Protein 1OAL (pdb70)

Solvent-accessible surface area: 7584 Å² total; per-residue (Å²): 129,87,39,91,1,162,1,50,20,32,139,69,53,136,107,8,27,48,0,74,0,21,67,64,174,139,5,0,26,0,57,0,100,4,35,116,12,88,83,29,99,4,0,0,0,0,0,88,65,41,35,32,60,59,44,116,146,139,73,158,111,49,70,0,10,30,0,22,43,13,17,25,50,100,141,16,131,107,10,6,79,1,164,51,101,94,8,14,49,0,2,0,25,22,0,88,1,31,100,98,7,66,0,71,72,66,17,63,3,61,40,4,64,5,156,45,0,122,42,24,0,0,0,0,8,52,24,25,20,75,25,27,59,142,127,142,66,72,6,22,1,58,68,40,37,0,1,3,52,1,169

Secondary structure (DSSP, 8-state):
-EEEEEEEETTT--EEEEEEEEEETTEEEEEEEE-S--SEEE-EEEESSS----EEETTEEETTGGG-SB--TT-------TT-SSS-TTB-PPEEE-TTS-B---EEETT--HHHHTT-EEEEESS---SSSSSSGGGG--SEEEEEE--

CATH classification: 2.60.40.200

Sequence (151 aa):
QDLTVKMTDLQTGKPVGTIELSQNKYGVVFIPELADLTPGEHGFHIHQNGSCASSEKDGKVVLGGAAGGHYDPEHTNKHGFPWTDDNHKGDLPALFVSANGLATNPVLAPRLTLKELKGHAIMIHAGGDNHSDMPKALGGGGARVACGVIQ

Nearest PDB structures (foldseek):
  1oal-assembly1_A-2  TM=1.007E+00  e=6.377E-31  Photobacterium leiognathi subsp. leiognathi
  1oaj-assembly1_A-2  TM=1.006E+00  e=4.012E-30  Photobacterium leiognathi subsp. leiognathi
  1ibb-assembly1_A-2  TM=1.005E+00  e=2.524E-29  Photobacterium leiognathi subsp. leiognathi
  1ibf-assembly1_A-2  TM=1.004E+00  e=2.812E-29  Photobacterium leiognathi subsp. leiognathi
  1ibd-assembly1_A-2  TM=9.994E-01  e=5.098E-29  Photobacterium leiognathi subsp. leiognathi

Structure (mmCIF, N/CA/C/O backbone):
data_1OAL
#
_entry.id   1OAL
#
_cell.length_a   86.100
_cell.length_b   86.100
_cell.length_c   97.800
_cell.angle_alpha   90.00
_cell.angle_beta   90.00
_cell.angle_gamma   120.00
#
_symmetry.space_group_name_H-M   'H 3 2'
#
loop_
_entity.id
_entity.type
_entity.pdbx_description
1 polymer 'SUPEROXIDE DISMUTASE'
2 non-polymer 'ZINC ION'
3 non-polymer 'COPPER (II) ION'
4 water water
#
loop_
_atom_site.group_PDB
_atom_site.id
_atom_site.type_symbol
_atom_site.label_atom_id
_atom_site.label_alt_id
_atom_site.label_comp_id
_atom_site.label_asym_id
_atom_site.label_entity_id
_atom_site.label_seq_id
_atom_site.pdbx_PDB_ins_code
_atom_site.Cartn_x
_atom_site.Cartn_y
_atom_site.Cartn_z
_atom_site.occupancy
_atom_site.B_iso_or_equiv
_atom_site.auth_seq_id
_atom_site.auth_comp_id
_atom_site.auth_asym_id
_atom_site.auth_atom_id
_atom_site.pdbx_PDB_model_num
ATOM 1 N N . GLN A 1 1 ? 12.796 42.330 32.686 0.0000 63.77 1 GLN A N 1
ATOM 2 C CA . GLN A 1 1 ? 13.288 41.304 31.780 0.0000 62.86 1 GLN A CA 1
ATOM 3 C C . GLN A 1 1 ? 14.759 41.581 31.399 0.0000 61.48 1 GLN A C 1
ATOM 4 O O . GLN A 1 1 ? 15.037 42.333 30.462 0.0000 61.36 1 GLN A O 1
ATOM 10 N N . ASP A 1 2 ? 15.708 41.004 32.628 1.00 37.47 2 ASP A N 1
ATOM 11 C CA . ASP A 1 2 ? 17.057 41.097 32.058 1.00 36.46 2 ASP A CA 1
ATOM 12 C C . ASP A 1 2 ? 17.801 39.790 32.258 1.00 36.29 2 ASP A C 1
ATOM 13 O O . ASP A 1 2 ? 17.729 39.198 33.314 1.00 40.57 2 ASP A O 1
ATOM 18 N N . LEU A 1 3 ? 18.541 39.362 31.255 1.00 31.61 3 LEU A N 1
ATOM 19 C CA . LEU A 1 3 ? 19.297 38.123 31.342 1.00 30.25 3 LEU A CA 1
ATOM 20 C C . LEU A 1 3 ? 20.780 38.406 31.288 1.00 28.44 3 LEU A C 1
ATOM 21 O O . LEU A 1 3 ? 21.222 39.292 30.574 1.00 26.24 3 LEU A O 1
ATOM 26 N N . THR A 1 4 ? 21.541 37.629 32.045 1.00 25.67 4 THR A N 1
ATOM 27 C CA . THR A 1 4 ? 22.987 37.664 32.008 1.00 26.52 4 THR A CA 1
ATOM 28 C C . THR A 1 4 ? 23.476 36.418 31.298 1.00 26.09 4 THR A C 1
ATOM 29 O O . THR A 1 4 ? 23.176 35.289 31.731 1.00 30.07 4 THR A O 1
ATOM 33 N N . VAL A 1 5 ? 24.213 36.613 30.209 1.00 21.13 5 VAL A N 1
ATOM 34 C CA . VAL A 1 5 ? 24.797 35.499 29.498 1.00 21.91 5 VAL A CA 1
ATOM 35 C C . VAL A 1 5 ? 26.285 35.500 29.707 1.00 22.95 5 VAL A C 1
ATOM 36 O O . VAL A 1 5 ? 26.958 36.508 29.429 1.00 21.95 5 VAL A O 1
ATOM 40 N N . LYS A 1 6 ? 26.804 34.363 30.185 1.00 24.58 6 LYS A N 1
ATOM 41 C CA . LYS A 1 6 ? 28.238 34.205 30.390 1.00 22.83 6 LYS A CA 1
ATOM 42 C C . LYS A 1 6 ? 28.894 33.775 29.073 1.00 23.15 6 LYS A C 1
ATOM 43 O O . LYS A 1 6 ? 28.430 32.832 28.430 1.00 25.92 6 LYS A O 1
ATOM 49 N N . MET A 1 7 ? 29.957 34.464 28.678 1.00 22.01 7 MET A N 1
ATOM 50 C CA . MET A 1 7 ? 30.608 34.177 27.408 1.00 21.90 7 MET A CA 1
ATOM 51 C C . MET A 1 7 ? 31.963 33.562 27.657 1.00 22.36 7 MET A C 1
ATOM 52 O O . MET A 1 7 ? 32.700 34.006 28.537 1.00 23.68 7 MET A O 1
ATOM 57 N N . THR A 1 8 ? 32.302 32.555 26.862 1.00 23.35 8 THR A N 1
ATOM 58 C CA . THR A 1 8 ? 33.568 31.869 27.013 1.00 25.68 8 THR A CA 1
ATOM 59 C C . THR A 1 8 ? 34.322 31.839 25.699 1.00 22.79 8 THR A C 1
ATOM 60 O O . THR A 1 8 ? 33.720 31.705 24.611 1.00 24.58 8 THR A O 1
ATOM 64 N N . ASP A 1 9 ? 35.647 31.959 25.784 1.00 23.13 9 ASP A N 1
ATOM 65 C CA . ASP A 1 9 ? 36.474 31.920 24.606 1.00 24.88 9 ASP A CA 1
ATOM 66 C C . ASP A 1 9 ? 36.567 30.480 24.186 1.00 25.03 9 ASP A C 1
ATOM 67 O O . ASP A 1 9 ? 36.875 29.621 24.994 1.00 26.71 9 ASP A O 1
ATOM 72 N N . LEU A 1 10 ? 36.302 30.216 22.913 1.00 21.74 10 LEU A N 1
ATOM 73 C CA . LEU A 1 10 ? 36.195 28.830 22.429 1.00 22.71 10 LEU A CA 1
ATOM 74 C C . LEU A 1 10 ? 37.546 28.128 22.292 1.00 26.04 10 LEU A C 1
ATOM 75 O O . LEU A 1 10 ? 37.638 26.895 22.418 1.00 29.51 10 LEU A O 1
ATOM 80 N N . GLN A 1 11 ? 38.591 28.905 22.013 1.00 25.26 11 GLN A N 1
ATOM 81 C CA . GLN A 1 11 ? 39.921 28.338 21.840 1.00 28.82 11 GLN A CA 1
ATOM 82 C C . GLN A 1 11 ? 40.602 28.100 23.181 1.00 33.14 11 GLN A C 1
ATOM 83 O O . GLN A 1 11 ? 41.210 27.050 23.398 1.00 31.77 11 GLN A O 1
ATOM 89 N N . THR A 1 12 ? 40.498 29.075 24.086 1.00 35.64 12 THR A N 1
ATOM 90 C CA . THR A 1 12 ? 41.154 28.968 25.391 1.00 37.14 12 THR A CA 1
ATOM 91 C C . THR A 1 12 ? 40.288 28.293 26.444 1.00 36.91 12 THR A C 1
ATOM 92 O O . THR A 1 12 ? 40.795 27.827 27.464 1.00 39.38 12 THR A O 1
ATOM 96 N N . GLY A 1 13 ? 38.981 28.274 26.226 1.00 34.60 13 GLY A N 1
ATOM 97 C CA . GLY A 1 13 ? 38.067 27.738 27.215 1.00 31.53 13 GLY A CA 1
ATOM 98 C C . GLY A 1 13 ? 37.846 28.661 28.415 1.00 31.27 13 GLY A C 1
ATOM 99 O O . GLY A 1 13 ? 37.111 28.315 29.323 1.00 33.50 13 GLY A O 1
ATOM 100 N N . LYS A 1 14 ? 38.462 29.837 28.416 1.00 30.41 14 LYS A N 1
ATOM 101 C CA . LYS A 1 14 ? 38.341 30.745 29.575 1.00 30.20 14 LYS A CA 1
ATOM 102 C C . LYS A 1 14 ? 37.178 31.719 29.405 1.00 29.77 14 LYS A C 1
ATOM 103 O O . LYS A 1 14 ? 36.830 32.092 28.273 1.00 27.79 14 LYS A O 1
ATOM 109 N N . PRO A 1 15 ? 36.590 32.130 30.526 1.00 26.51 15 PRO A N 1
ATOM 110 C CA . PRO A 1 15 ? 35.555 33.175 30.520 1.00 27.20 15 PRO A CA 1
ATOM 111 C C . PRO A 1 15 ? 36.106 34.477 29.957 1.00 26.88 15 PRO A C 1
ATOM 112 O O . PRO A 1 15 ? 37.258 34.812 30.217 1.00 26.89 15 PRO A O 1
ATOM 116 N N . VAL A 1 16 ? 35.292 35.208 29.197 1.00 25.13 16 VAL A N 1
ATOM 117 C CA . VAL A 1 16 ? 35.687 36.512 28.686 1.00 25.51 16 VAL A CA 1
ATOM 118 C C . VAL A 1 16 ? 34.761 37.638 29.147 1.00 24.81 16 VAL A C 1
ATOM 119 O O . VAL A 1 16 ? 34.985 38.790 28.808 1.00 26.22 16 VAL A O 1
ATOM 123 N N . GLY A 1 17 ? 33.757 37.297 29.941 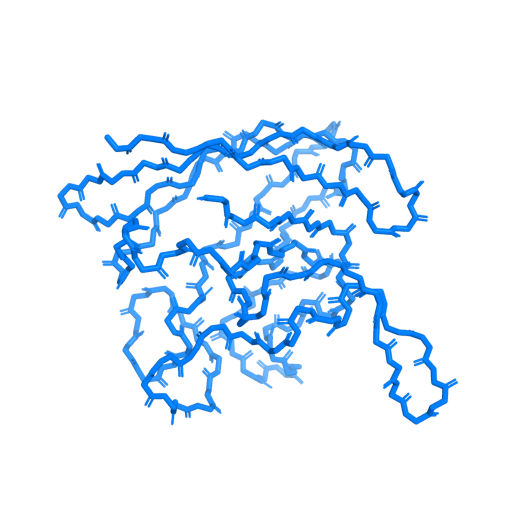1.00 21.21 17 GLY A N 1
ATOM 124 C CA . GLY A 1 17 ? 32.867 38.277 30.529 1.00 21.93 17 GLY A CA 1
ATOM 125 C C . GLY A 1 17 ? 31.421 37.882 30.327 1.00 21.76 17 GLY A C 1
ATOM 126 O O . GLY A 1 17 ? 31.095 36.700 30.174 1.00 24.52 17 GLY A O 1
ATOM 127 N N . THR A 1 18 ? 30.543 38.872 30.339 1.00 21.73 18 THR A N 1
ATOM 128 C CA . THR A 1 18 ? 29.121 38.618 30.231 1.00 22.36 18 THR A CA 1
ATOM 129 C C . THR A 1 18 ? 28.495 39.590 29.254 1.00 19.41 18 THR A C 1
ATOM 130 O O . THR A 1 18 ? 29.088 40.607 28.930 1.00 21.64 18 THR A O 1
ATOM 134 N N . ILE A 1 19 ? 27.308 39.234 28.766 1.00 18.60 19 ILE A N 1
ATOM 135 C CA . ILE A 1 19 ? 26.484 40.193 28.030 1.00 18.72 19 ILE A CA 1
ATOM 136 C C . ILE A 1 19 ? 25.151 40.263 28.711 1.00 20.34 19 ILE A C 1
ATOM 137 O O . ILE A 1 19 ? 24.551 39.228 29.040 1.00 19.53 19 ILE A O 1
ATOM 142 N N . GLU A 1 20 ? 24.673 41.475 28.956 1.00 19.85 20 GLU A N 1
ATOM 143 C CA . GLU A 1 20 ? 23.370 41.646 29.569 1.00 21.02 20 GLU A CA 1
ATOM 144 C C . GLU A 1 20 ? 22.358 41.879 28.469 1.00 20.01 20 GLU A C 1
ATOM 145 O O . GLU A 1 20 ? 22.588 42.705 27.578 1.00 20.07 20 GLU A O 1
ATOM 151 N N . LEU A 1 21 ? 21.258 41.147 28.521 1.00 19.43 21 LEU A N 1
ATOM 152 C CA . LEU A 1 21 ? 20.181 41.288 27.524 1.00 21.30 21 LEU A CA 1
ATOM 153 C C . LEU A 1 21 ? 18.986 41.951 28.149 1.00 22.50 21 LEU A C 1
ATOM 154 O O . LEU A 1 21 ? 18.554 41.545 29.219 1.00 24.63 21 LEU A O 1
ATOM 159 N N . SER A 1 22 ? 18.458 42.980 27.505 1.00 18.83 22 SER A N 1
ATOM 160 C CA . SER A 1 22 ? 17.284 43.678 28.029 1.00 19.58 22 SER A CA 1
ATOM 161 C C . SER A 1 22 ? 16.259 43.927 26.942 1.00 21.45 22 SER A C 1
ATOM 162 O O . SER A 1 22 ? 16.615 44.147 25.794 1.00 20.34 22 SER A O 1
ATOM 165 N N . GLN A 1 23 ? 14.984 43.852 27.312 1.00 23.31 23 GLN A N 1
ATOM 166 C CA . GLN A 1 23 ? 13.891 44.192 26.420 1.00 22.81 23 GLN A CA 1
ATOM 167 C C . GLN A 1 23 ? 13.547 45.668 26.568 1.00 21.24 23 GLN A C 1
ATOM 168 O O . GLN A 1 23 ? 13.326 46.131 27.685 1.00 24.81 23 GLN A O 1
ATOM 174 N N . ASN A 1 24 ? 13.498 46.420 25.458 1.00 19.88 24 ASN A N 1
ATOM 175 C CA . ASN A 1 24 ? 12.806 47.740 25.451 1.00 22.74 24 ASN A CA 1
ATOM 176 C C . ASN A 1 24 ? 11.868 47.894 24.308 1.00 21.55 24 ASN A C 1
ATOM 177 O O . ASN A 1 24 ? 11.695 46.962 23.528 1.00 20.01 24 ASN A O 1
ATOM 182 N N . LYS A 1 25 ? 11.196 49.033 24.236 1.00 24.49 25 LYS A N 1
ATOM 183 C CA . LYS A 1 25 ? 10.165 49.209 23.234 1.00 23.43 25 LYS A CA 1
ATOM 184 C C . LYS A 1 25 ? 10.686 49.089 21.821 1.00 20.89 25 LYS A C 1
ATOM 185 O O . LYS A 1 25 ? 9.922 48.846 20.926 1.00 23.75 25 LYS A O 1
ATOM 191 N N . TYR A 1 26 ? 12.005 49.242 21.626 1.00 18.74 26 TYR A N 1
ATOM 192 C CA . TYR A 1 26 ? 12.563 49.210 20.283 1.00 18.36 26 TYR A CA 1
ATOM 193 C C . TYR A 1 26 ? 13.232 47.907 19.890 1.00 18.11 26 TYR A C 1
ATOM 194 O O . TYR A 1 26 ? 13.670 47.776 18.743 1.00 19.90 26 TYR A O 1
ATOM 203 N N . GLY A 1 27 ? 13.308 46.956 20.816 1.00 18.26 27 GLY A N 1
ATOM 204 C CA . GLY A 1 27 ? 13.907 45.664 20.546 1.00 19.21 27 GLY A CA 1
ATOM 205 C C . GLY A 1 27 ? 14.728 45.162 21.712 1.00 17.16 27 GLY A C 1
ATOM 206 O O . GLY A 1 27 ? 14.529 45.596 22.841 1.00 17.44 27 GLY A O 1
ATOM 207 N N . VAL A 1 28 ? 15.648 44.246 21.445 1.00 15.56 28 VAL A N 1
ATOM 208 C CA . VAL A 1 28 ? 16.514 43.720 22.488 1.00 15.18 28 VAL A CA 1
ATOM 209 C C . VAL A 1 28 ? 17.859 44.426 22.455 1.00 15.87 28 VAL A C 1
ATOM 210 O O . VAL A 1 28 ? 18.474 44.535 21.412 1.00 16.81 28 VAL A O 1
ATOM 214 N N . VAL A 1 29 ? 18.292 44.922 23.596 1.00 15.29 29 VAL A N 1
ATOM 215 C CA . VAL A 1 29 ? 19.612 45.571 23.695 1.00 15.90 29 VAL A CA 1
ATOM 216 C C . VAL A 1 29 ? 20.593 44.580 24.321 1.00 15.65 29 VAL A C 1
ATOM 217 O O . VAL A 1 29 ? 20.315 43.919 25.344 1.00 17.28 29 VAL A O 1
ATOM 221 N N . PHE A 1 30 ? 21.733 44.449 23.674 1.00 16.34 30 PHE A N 1
ATOM 222 C CA . PHE A 1 30 ? 22.808 43.584 24.136 1.00 14.88 30 PHE A CA 1
ATOM 223 C C . PHE A 1 30 ? 23.908 44.482 24.668 1.00 15.24 30 PHE A C 1
ATOM 224 O O . PHE A 1 30 ? 24.470 45.252 23.914 1.00 15.87 30 PHE A O 1
ATOM 232 N N . ILE A 1 31 ? 24.186 44.397 25.976 1.00 15.52 31 ILE A N 1
ATOM 233 C CA . ILE A 1 31 ? 25.206 45.246 26.590 1.00 16.71 31 ILE A CA 1
ATOM 234 C C . ILE A 1 31 ? 26.378 44.393 27.021 1.00 16.87 31 ILE A C 1
ATOM 235 O O . ILE A 1 31 ? 26.279 43.662 27.985 1.00 18.63 31 ILE A O 1
ATOM 240 N N . PRO A 1 32 ? 27.482 44.459 26.282 1.00 17.89 32 PRO A N 1
ATOM 241 C CA . PRO A 1 32 ? 28.615 43.567 26.570 1.00 18.03 32 PRO A CA 1
ATOM 242 C C . PRO A 1 32 ? 29.502 44.123 27.656 1.00 20.41 32 PRO A C 1
ATOM 243 O O . PRO A 1 32 ? 29.679 45.327 27.753 1.00 19.71 32 PRO A O 1
ATOM 247 N N . GLU A 1 33 ? 30.098 43.214 28.426 1.00 19.68 33 GLU A N 1
ATOM 248 C CA . GLU A 1 33 ? 31.201 43.561 29.320 1.00 21.09 33 GLU A CA 1
ATOM 249 C C . GLU A 1 33 ? 32.213 42.444 29.122 1.00 21.61 33 GLU A C 1
ATOM 250 O O . GLU A 1 33 ? 32.295 41.503 29.928 1.00 22.70 33 GLU A O 1
ATOM 256 N N . LEU A 1 34 ? 32.955 42.531 28.028 1.00 20.67 34 LEU A N 1
ATOM 257 C CA . LEU A 1 34 ? 33.850 41.466 27.645 1.00 21.03 34 LEU A CA 1
ATOM 258 C C . LEU A 1 34 ? 35.270 41.967 27.568 1.00 20.78 34 LEU A C 1
ATOM 259 O O . LEU A 1 34 ? 35.527 43.166 27.364 1.00 22.38 34 LEU A O 1
ATOM 264 N N . ALA A 1 35 ? 36.209 41.041 27.668 1.00 23.26 35 ALA A N 1
ATOM 265 C CA . ALA A 1 35 ? 37.612 41.401 27.538 1.00 23.18 35 ALA A CA 1
ATOM 266 C C . ALA A 1 35 ? 38.346 40.293 26.790 1.00 25.59 35 ALA A C 1
ATOM 267 O O . ALA A 1 35 ? 37.768 39.241 26.511 1.00 28.08 35 ALA A O 1
ATOM 269 N N . ASP A 1 36 ? 39.620 40.520 26.462 1.00 26.22 36 ASP A N 1
ATOM 270 C CA . ASP A 1 36 ? 40.442 39.462 25.828 1.00 27.30 36 ASP A CA 1
ATOM 271 C C . ASP A 1 36 ? 40.010 39.099 24.401 1.00 29.96 36 ASP A C 1
ATOM 272 O O . ASP A 1 36 ? 40.184 37.963 23.945 1.00 29.01 36 ASP A O 1
ATOM 277 N N . LEU A 1 37 ? 39.444 40.056 23.695 1.00 26.22 37 LEU A N 1
ATOM 278 C CA . LEU A 1 37 ? 39.061 39.840 22.308 1.00 26.42 37 LEU A CA 1
ATOM 279 C C . LEU A 1 37 ? 39.994 40.660 21.392 1.00 26.77 37 LEU A C 1
ATOM 280 O O . LEU A 1 37 ? 40.635 41.620 21.837 1.00 27.73 37 LEU A O 1
ATOM 285 N N . THR A 1 38 ? 40.092 40.284 20.120 1.00 25.36 38 THR A N 1
ATOM 286 C CA . THR A 1 38 ? 40.890 41.066 19.195 1.00 28.80 38 THR A CA 1
ATOM 287 C C . THR A 1 38 ? 40.243 42.391 18.834 1.00 29.14 38 THR A C 1
ATOM 288 O O . THR A 1 38 ? 39.072 42.451 18.569 1.00 26.28 38 THR A O 1
ATOM 292 N N . PRO A 1 39 ? 41.009 43.475 18.856 1.00 27.35 39 PRO A N 1
ATOM 293 C CA . PRO A 1 39 ? 40.460 44.775 18.505 1.00 28.55 39 PRO A CA 1
ATOM 294 C C . PRO A 1 39 ? 39.823 44.744 17.127 1.00 25.76 39 PRO A C 1
ATOM 295 O O . PRO A 1 39 ? 40.323 44.102 16.187 1.00 29.96 39 PRO A O 1
ATOM 299 N N . GLY A 1 40 ? 38.729 45.465 16.999 1.00 25.56 40 GLY A N 1
ATOM 300 C CA . GLY A 1 40 ? 38.087 45.651 15.720 1.00 25.89 40 GLY A CA 1
ATOM 301 C C . GLY A 1 40 ? 36.637 45.200 15.792 1.00 25.61 40 GLY A C 1
ATOM 302 O O . GLY A 1 40 ? 36.100 44.958 16.873 1.00 23.12 40 GLY A O 1
ATOM 303 N N . GLU A 1 41 ? 36.013 45.080 14.625 1.00 22.96 41 GLU A N 1
ATOM 304 C CA . GLU A 1 41 ? 34.604 44.714 14.539 1.00 23.10 41 GLU A CA 1
ATOM 305 C C . GLU A 1 41 ? 34.448 43.213 14.385 1.00 21.53 41 GLU A C 1
ATOM 306 O O . GLU A 1 41 ? 35.136 42.585 13.564 1.00 22.82 41 GLU A O 1
ATOM 312 N N . HIS A 1 42 ? 33.526 42.656 15.157 1.00 19.52 42 HIS A N 1
ATOM 313 C CA . HIS A 1 42 ? 33.300 41.216 15.157 1.00 17.57 42 HIS A CA 1
ATOM 314 C C . HIS A 1 42 ? 31.863 40.838 14.790 1.00 17.78 42 HIS A C 1
ATOM 315 O O . HIS A 1 42 ? 30.913 41.425 15.292 1.00 18.95 42 HIS A O 1
ATOM 322 N N . GLY A 1 43 ? 31.716 39.868 13.901 1.00 16.65 43 GLY A N 1
ATOM 323 C CA . GLY A 1 43 ? 30.385 39.350 13.659 1.00 15.79 43 GLY A CA 1
ATOM 324 C C . GLY A 1 43 ? 29.771 38.868 14.966 1.00 15.34 43 GLY A C 1
ATOM 325 O O . GLY A 1 43 ? 30.451 38.224 15.808 1.00 15.05 43 GLY A O 1
ATOM 326 N N . PHE A 1 44 ? 28.461 39.095 15.097 1.00 14.55 44 PHE A N 1
ATOM 327 C CA . PHE A 1 44 ? 27.781 38.913 16.379 1.00 14.50 44 PHE A CA 1
ATOM 328 C C . PHE A 1 44 ? 26.367 38.441 16.034 1.00 13.84 44 PHE A C 1
ATOM 329 O O . PHE A 1 44 ? 25.601 39.203 15.463 1.00 15.04 44 PHE A O 1
ATOM 337 N N . HIS A 1 45 ? 26.035 37.188 16.366 1.00 13.56 45 HIS A N 1
ATOM 338 C CA . HIS A 1 45 ? 24.706 36.646 15.970 1.00 14.47 45 HIS A CA 1
ATOM 339 C C . HIS A 1 45 ? 24.150 35.686 16.991 1.00 14.79 45 HIS A C 1
ATOM 340 O O . HIS A 1 45 ? 24.891 35.068 17.740 1.00 15.86 45 HIS A O 1
ATOM 347 N N . ILE A 1 46 ? 22.830 35.566 16.998 1.00 13.99 46 ILE A N 1
ATOM 348 C CA . ILE A 1 46 ? 22.155 34.492 17.740 1.00 14.99 46 ILE A CA 1
ATOM 349 C C . ILE A 1 46 ? 22.204 33.293 16.821 1.00 15.34 46 ILE A C 1
ATOM 350 O O . ILE A 1 46 ? 21.875 33.397 15.624 1.00 15.33 46 ILE A O 1
ATOM 355 N N . HIS A 1 47 ? 22.613 32.161 17.359 1.00 15.56 47 HIS A N 1
ATOM 356 C CA . HIS A 1 47 ? 22.589 30.883 16.619 1.00 16.83 47 HIS A CA 1
ATOM 357 C C . HIS A 1 47 ? 21.486 29.974 17.141 1.00 18.73 47 HIS A C 1
ATOM 358 O O . HIS A 1 47 ? 20.934 30.182 18.253 1.00 21.01 47 HIS A O 1
ATOM 365 N N . GLN A 1 48 ? 21.158 28.967 16.354 1.00 19.57 48 GLN A N 1
ATOM 366 C CA . GLN A 1 48 ? 19.975 28.150 16.645 1.00 20.74 48 GLN A CA 1
ATOM 367 C C . GLN A 1 48 ? 20.022 27.308 17.927 1.00 22.43 48 GLN A C 1
ATOM 368 O O . GLN A 1 48 ? 19.067 27.314 18.719 1.00 24.66 48 GLN A O 1
ATOM 374 N N . ASN A 1 49 ? 21.118 26.602 18.151 1.00 21.12 49 ASN A N 1
ATOM 375 C CA . ASN A 1 49 ? 21.118 25.573 19.201 1.00 23.66 49 ASN A CA 1
ATOM 376 C C . ASN A 1 49 ? 21.709 26.086 20.479 1.00 24.47 49 ASN A C 1
ATOM 377 O O . ASN A 1 49 ? 22.635 26.907 20.450 1.00 26.48 49 ASN A O 1
ATOM 382 N N . GLY A 1 50 ? 21.164 25.613 21.604 1.00 26.21 50 GLY A N 1
ATOM 383 C CA . GLY A 1 50 ? 21.627 25.979 22.928 1.00 26.62 50 GLY A CA 1
ATOM 384 C C . GLY A 1 50 ? 22.881 25.243 23.373 1.00 25.68 50 GLY A C 1
ATOM 385 O O . GLY A 1 50 ? 22.919 24.605 24.435 1.00 27.92 50 GLY A O 1
ATOM 386 N N . SER A 1 51 ? 23.921 25.348 22.581 1.00 23.74 51 SER A N 1
ATOM 387 C CA . SER A 1 51 ? 25.196 24.730 22.929 1.00 27.02 51 SER A CA 1
ATOM 388 C C . SER A 1 51 ? 26.348 25.510 22.346 1.00 25.73 51 SER A C 1
ATOM 389 O O . SER A 1 51 ? 26.229 26.097 21.238 1.00 26.61 51 SER A O 1
ATOM 392 N N . CYS A 1 52 ? 27.470 25.495 23.071 1.00 25.31 52 CYS A N 1
ATOM 393 C CA . CYS A 1 52 ? 28.697 26.094 22.593 1.00 27.12 52 CYS A CA 1
ATOM 394 C C . CYS A 1 52 ? 29.769 25.044 22.310 1.00 28.95 52 CYS A C 1
ATOM 395 O O . CYS A 1 52 ? 30.915 25.387 22.030 1.00 31.35 52 CYS A O 1
ATOM 398 N N . ALA A 1 53 ? 29.384 23.776 22.382 1.00 28.18 53 ALA A N 1
ATOM 399 C CA . ALA A 1 53 ? 30.274 22.667 22.073 1.00 28.59 53 ALA A CA 1
ATOM 400 C C . ALA A 1 53 ? 30.727 22.659 20.616 1.00 27.27 53 ALA A C 1
ATOM 401 O O . ALA A 1 53 ? 30.178 23.354 19.764 1.00 25.72 53 ALA A O 1
ATOM 403 N N . SER A 1 54 ? 31.753 21.871 20.330 1.00 30.98 54 SER A N 1
ATOM 404 C CA . SER A 1 54 ? 32.221 21.712 18.969 1.00 27.80 54 SER A CA 1
ATOM 405 C C . SER A 1 54 ? 31.304 20.828 18.123 1.00 27.68 54 SER A C 1
ATOM 406 O O . SER A 1 54 ? 30.465 20.062 18.638 1.00 29.22 54 SER A O 1
ATOM 409 N N . SER A 1 55 ? 31.459 20.948 16.816 1.00 26.33 55 SER A N 1
ATOM 410 C CA . SER A 1 55 ? 30.854 20.025 15.887 1.00 26.53 55 SER A CA 1
ATOM 411 C C . SER A 1 55 ? 32.003 19.572 15.006 1.00 27.14 55 SER A C 1
ATOM 412 O O . SER A 1 55 ? 33.158 19.955 15.225 1.00 27.38 55 SER A O 1
ATOM 415 N N . GLU A 1 56 ? 31.726 18.719 14.049 1.00 25.21 56 GLU A N 1
ATOM 416 C CA . GLU A 1 56 ? 32.751 18.431 13.077 1.00 28.42 56 GLU A CA 1
ATOM 417 C C . GLU A 1 56 ? 32.153 18.483 11.711 1.00 29.59 56 GLU A C 1
ATOM 418 O O . GLU A 1 56 ? 30.966 18.218 11.527 1.00 30.13 56 GLU A O 1
ATOM 424 N N . LYS A 1 57 ? 32.957 18.887 10.747 1.00 27.14 57 LYS A N 1
ATOM 425 C CA . LYS A 1 57 ? 32.489 18.938 9.390 1.00 32.26 57 LYS A CA 1
ATOM 426 C C . LYS A 1 57 ? 33.607 18.409 8.503 1.00 31.80 57 LYS A C 1
ATOM 427 O O . LYS A 1 57 ? 34.730 18.909 8.541 1.00 32.95 57 LYS A O 1
ATOM 433 N N . ASP A 1 58 ? 33.296 17.380 7.730 1.00 32.82 58 ASP A N 1
ATOM 434 C CA . ASP A 1 58 ? 34.256 16.793 6.808 1.00 36.10 58 ASP A CA 1
ATOM 435 C C . ASP A 1 58 ? 35.555 16.439 7.505 1.00 33.75 58 ASP A C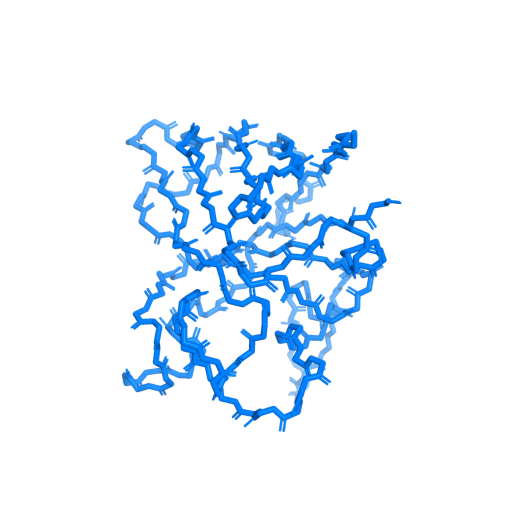 1
ATOM 436 O O . ASP A 1 58 ? 36.633 16.610 6.945 1.00 33.17 58 ASP A O 1
ATOM 441 N N . GLY A 1 59 ? 35.448 15.966 8.740 1.00 31.61 59 GLY A N 1
ATOM 442 C CA . GLY A 1 59 ? 36.614 15.517 9.480 1.00 27.31 59 GLY A CA 1
ATOM 443 C C . GLY A 1 59 ? 37.400 16.611 10.171 1.00 26.27 59 GLY A C 1
ATOM 444 O O . GLY A 1 59 ? 38.464 16.340 10.727 1.00 23.40 59 GLY A O 1
ATOM 445 N N . LYS A 1 60 ? 36.895 17.845 10.124 1.00 25.81 60 LYS A N 1
ATOM 446 C CA . LYS A 1 60 ? 37.561 18.965 10.803 1.00 26.94 60 LYS A CA 1
ATOM 447 C C . LYS A 1 60 ? 36.736 19.428 11.996 1.00 26.12 60 LYS A C 1
ATOM 448 O O . LYS A 1 60 ? 35.501 19.491 11.928 1.00 25.76 60 LYS A O 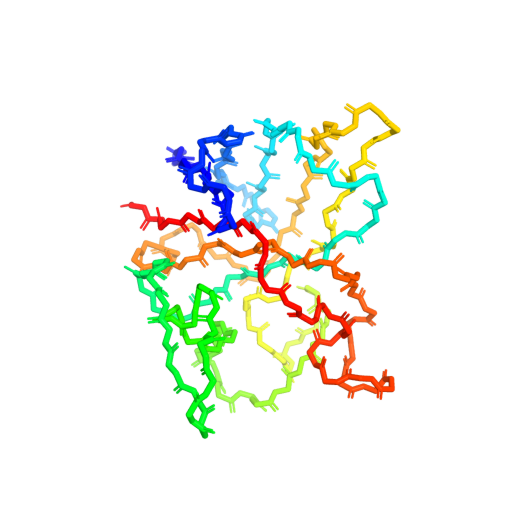1
ATOM 454 N N . VAL A 1 61 ? 37.423 19.754 13.082 1.00 24.47 61 VAL A N 1
ATOM 455 C CA . VAL A 1 61 ? 36.766 20.272 14.256 1.00 24.86 61 VAL A CA 1
ATOM 456 C C . VAL A 1 61 ? 36.312 21.720 14.001 1.00 25.02 61 VAL A C 1
ATOM 457 O O . VAL A 1 61 ? 37.067 22.544 13.468 1.00 26.84 61 VAL A O 1
ATOM 461 N N . VAL A 1 62 ? 35.066 22.000 14.358 1.00 23.57 62 VAL A N 1
ATOM 462 C CA . VAL A 1 62 ? 34.520 23.356 14.262 1.00 23.35 62 VAL A CA 1
ATOM 463 C C . VAL A 1 62 ? 34.200 23.809 15.667 1.00 23.96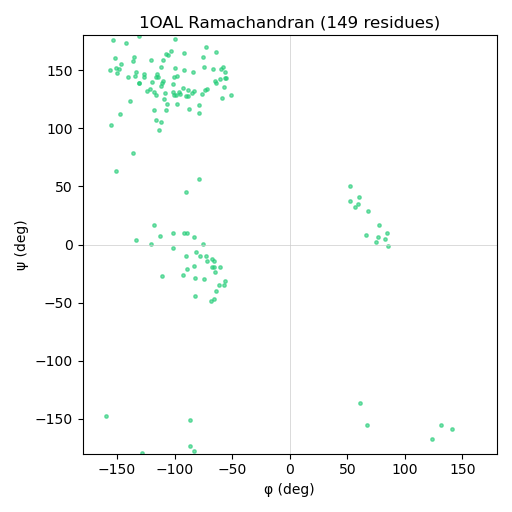 62 VAL A C 1
ATOM 464 O O . VAL A 1 62 ? 33.242 23.327 16.286 1.00 24.20 62 VAL A O 1
ATOM 468 N N . LEU A 1 63 ? 35.009 24.723 16.192 1.00 22.53 63 LEU A N 1
ATOM 469 C CA . LEU A 1 63 ? 34.766 25.206 17.542 1.00 24.16 63 LEU A CA 1
ATOM 470 C C . LEU A 1 63 ? 33.420 25.930 17.563 1.00 22.36 63 LEU A C 1
ATOM 471 O O . LEU A 1 63 ? 33.078 26.676 16.623 1.00 23.23 63 LEU A O 1
ATOM 476 N N . GLY A 1 64 ? 32.654 25.706 18.618 1.00 23.87 64 GLY A N 1
ATOM 477 C CA . GLY A 1 64 ? 31.321 26.288 18.725 1.00 21.15 64 GLY A CA 1
ATOM 478 C C . GLY A 1 64 ? 30.322 25.768 17.691 1.00 21.79 64 GLY A C 1
ATOM 479 O O . GLY A 1 64 ? 29.206 26.276 17.604 1.00 22.66 64 GLY A O 1
ATOM 480 N N . GLY A 1 65 ? 30.698 24.740 16.923 1.00 21.79 65 GLY A N 1
ATOM 481 C CA . GLY A 1 65 ? 29.843 24.283 15.855 1.00 21.87 65 GLY A CA 1
ATOM 482 C C . GLY A 1 65 ? 28.501 23.703 16.298 1.00 23.13 65 GLY A C 1
ATOM 483 O O . GLY A 1 65 ? 27.563 23.678 15.524 1.00 23.12 65 GLY A O 1
ATOM 484 N N . ALA A 1 66 ? 28.413 23.230 17.544 1.00 25.39 66 ALA A N 1
ATOM 485 C CA . ALA A 1 66 ? 27.177 22.598 18.021 1.00 24.35 66 ALA A CA 1
ATOM 486 C C . ALA A 1 66 ? 26.019 23.611 18.142 1.00 24.80 66 ALA A C 1
ATOM 487 O O . ALA A 1 66 ? 24.853 23.234 18.306 1.00 24.45 66 ALA A O 1
ATOM 489 N N . ALA A 1 67 ? 26.346 24.899 18.060 1.00 23.46 67 ALA A N 1
ATOM 490 C CA . ALA A 1 67 ? 25.321 25.929 18.094 1.00 21.49 67 ALA A CA 1
ATOM 491 C C . ALA A 1 67 ? 24.539 25.971 16.797 1.00 20.65 67 ALA A C 1
ATOM 492 O O . ALA A 1 67 ? 23.508 26.636 16.705 1.00 19.15 67 ALA A O 1
ATOM 494 N N . GLY A 1 68 ? 25.004 25.241 15.785 1.00 20.08 68 GLY A N 1
ATOM 495 C CA . GLY A 1 68 ? 24.352 25.300 14.491 1.00 20.84 68 GLY A CA 1
ATOM 496 C C . GLY A 1 68 ? 24.481 26.656 13.800 1.00 20.21 68 GLY A C 1
ATOM 497 O O . GLY A 1 68 ? 25.418 27.453 14.066 1.00 20.28 68 GLY A O 1
ATOM 498 N N . GLY A 1 69 ? 23.526 26.929 12.919 1.00 18.74 69 GLY A N 1
ATOM 499 C CA . GLY A 1 69 ? 23.567 28.109 12.061 1.00 19.82 69 GLY A CA 1
ATOM 500 C C . GLY A 1 69 ? 22.959 29.320 12.734 1.00 17.59 69 GLY A C 1
ATOM 501 O O . GLY A 1 69 ? 22.578 29.273 13.906 1.00 17.59 69 GLY A O 1
ATOM 502 N N . HIS A 1 70 ? 22.836 30.405 11.982 1.00 16.46 70 HIS A N 1
ATOM 503 C CA . HIS A 1 70 ? 22.169 31.594 12.513 1.00 16.09 70 HIS A CA 1
ATOM 504 C C . HIS A 1 70 ? 20.687 31.326 12.801 1.00 16.52 70 HIS A C 1
ATOM 505 O O . HIS A 1 70 ? 19.968 30.633 12.007 1.00 18.37 70 HIS A O 1
ATOM 512 N N . TYR A 1 71 ? 20.205 31.878 13.917 1.00 16.21 71 TYR A N 1
ATOM 513 C CA . TYR A 1 71 ? 18.793 31.751 14.278 1.00 17.01 71 TYR A CA 1
ATOM 514 C C . TYR A 1 71 ? 17.931 32.351 13.162 1.00 16.86 71 TYR A C 1
ATOM 515 O O . TYR A 1 71 ? 18.142 33.480 12.736 1.00 15.73 71 TYR A O 1
ATOM 524 N N . ASP A 1 72 ? 16.976 31.560 12.660 1.00 17.60 72 ASP A N 1
ATOM 525 C CA . ASP A 1 72 ? 16.294 31.879 11.395 1.00 17.15 72 ASP A CA 1
ATOM 526 C C . ASP A 1 72 ? 14.877 31.300 11.448 1.00 18.23 72 ASP A C 1
ATOM 527 O O . ASP A 1 72 ? 14.506 30.434 10.639 1.00 19.70 72 ASP A O 1
ATOM 532 N N . PRO A 1 73 ? 14.072 31.791 12.382 1.00 16.97 73 PRO A N 1
ATOM 533 C CA . PRO A 1 73 ? 12.726 31.226 12.598 1.00 17.92 73 PRO A CA 1
ATOM 534 C C . PRO A 1 73 ? 11.783 31.454 11.409 1.00 20.05 73 PRO A C 1
ATOM 535 O O . PRO A 1 73 ? 10.725 30.809 11.343 1.00 21.04 73 PRO A O 1
ATOM 539 N N . GLU A 1 74 ? 12.136 32.337 10.489 1.00 19.00 74 GLU A N 1
ATOM 540 C CA . GLU A 1 74 ? 11.320 32.516 9.281 1.00 18.77 74 GLU A CA 1
ATOM 541 C C . GLU A 1 74 ? 11.890 31.824 8.053 1.00 21.38 74 GLU A C 1
ATOM 542 O O . GLU A 1 74 ? 11.397 32.025 6.911 1.00 22.79 74 GLU A O 1
ATOM 548 N N . HIS A 1 75 ? 12.909 31.009 8.271 1.00 20.18 75 HIS A N 1
ATOM 549 C CA . HIS A 1 75 ? 13.469 30.152 7.199 1.00 22.94 75 HIS A CA 1
ATOM 550 C C . HIS A 1 75 ? 13.828 30.919 5.953 1.00 23.68 75 HIS A C 1
ATOM 551 O O . HIS A 1 75 ? 13.477 30.526 4.815 1.00 25.40 75 HIS A O 1
ATOM 558 N N . THR A 1 76 ? 14.578 31.991 6.163 1.00 20.77 76 THR A N 1
ATOM 559 C CA . THR A 1 76 ? 14.962 32.860 5.064 1.00 19.50 76 THR A CA 1
ATOM 560 C C . THR A 1 76 ? 16.164 32.317 4.336 1.00 19.80 76 THR A C 1
ATOM 561 O O . THR A 1 76 ? 16.365 32.592 3.124 1.00 20.67 76 THR A O 1
ATOM 565 N N . ASN A 1 77 ? 17.004 31.589 5.057 1.00 18.91 77 ASN A N 1
ATOM 566 C CA . ASN A 1 77 ? 18.239 31.077 4.459 1.00 21.72 77 ASN A CA 1
ATOM 567 C C . ASN A 1 77 ? 19.122 32.178 3.874 1.00 19.82 77 ASN A C 1
ATOM 568 O O . ASN A 1 77 ? 19.858 31.937 2.937 1.00 22.12 77 ASN A O 1
ATOM 573 N N . LYS A 1 78 ? 19.090 33.369 4.482 1.00 18.29 78 LYS A N 1
ATOM 574 C CA . LYS A 1 78 ? 19.869 34.497 3.988 1.00 17.35 78 LYS A CA 1
ATOM 575 C C . LYS A 1 78 ? 20.438 35.261 5.152 1.00 15.26 78 LYS A C 1
ATOM 576 O O . LYS A 1 78 ? 19.766 35.417 6.179 1.00 17.53 78 LYS A O 1
ATOM 582 N N . HIS A 1 79 ? 21.657 35.785 4.982 1.00 16.79 79 HIS A N 1
ATOM 583 C CA . HIS A 1 79 ? 22.278 36.616 6.018 1.00 15.93 79 HIS A CA 1
ATOM 584 C C . HIS A 1 79 ? 22.151 38.105 5.632 1.00 17.42 79 HIS A C 1
ATOM 585 O O . HIS A 1 79 ? 22.305 38.473 4.466 1.00 18.98 79 HIS A O 1
ATOM 592 N N . GLY A 1 80 ? 21.832 38.962 6.603 1.00 15.54 80 GLY A N 1
ATOM 593 C CA . GLY A 1 80 ? 21.591 40.350 6.282 1.00 15.79 80 GLY A CA 1
ATOM 594 C C . GLY A 1 80 ? 21.726 41.271 7.482 1.00 15.62 80 GLY A C 1
ATOM 595 O O . GLY A 1 80 ? 22.561 41.039 8.347 1.00 15.91 80 GLY A O 1
ATOM 596 N N . PHE A 1 81 ? 20.931 42.332 7.467 1.00 14.70 81 PHE A N 1
ATOM 597 C CA . PHE A 1 81 ? 21.010 43.381 8.467 1.00 15.16 81 PHE A CA 1
ATOM 598 C C . PHE A 1 81 ? 20.075 43.127 9.640 1.00 16.34 81 PHE A C 1
ATOM 599 O O . PHE A 1 81 ? 19.142 42.330 9.550 1.00 15.79 81 PHE A O 1
ATOM 607 N N . PRO A 1 82 ? 20.291 43.832 10.737 1.00 14.08 82 PRO A N 1
ATOM 608 C CA . PRO A 1 82 ? 19.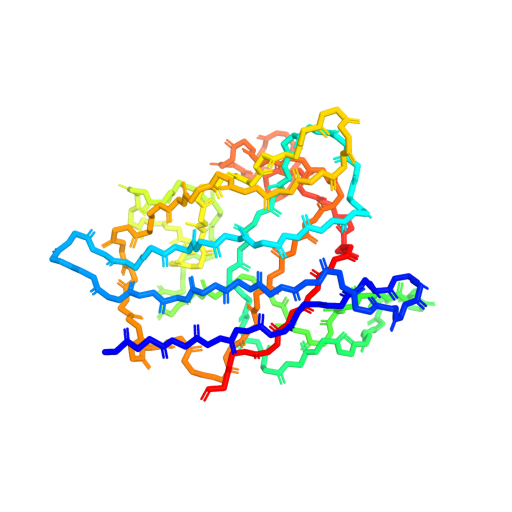371 43.718 11.880 1.00 15.11 82 PRO A CA 1
ATOM 609 C C . PRO A 1 82 ? 18.028 44.378 11.633 1.00 15.65 82 PRO A C 1
ATOM 610 O O . PRO A 1 82 ? 17.072 44.089 12.361 1.00 19.56 82 PRO A O 1
ATOM 614 N N . TRP A 1 83 ? 17.932 45.193 10.595 1.00 14.06 83 TRP A N 1
ATOM 615 C CA . TRP A 1 83 ? 16.714 45.960 10.311 1.00 14.46 83 TRP A CA 1
ATOM 616 C C . TRP A 1 83 ? 16.090 45.586 8.960 1.00 16.90 83 TRP A C 1
ATOM 617 O O . TRP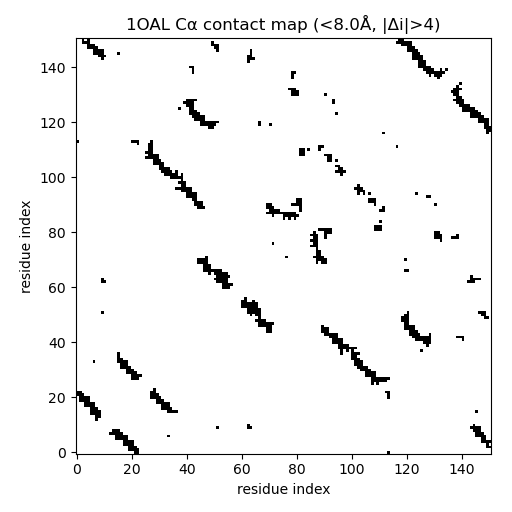 A 1 83 ? 15.268 46.320 8.448 1.00 19.03 83 TRP A O 1
ATOM 628 N N . THR A 1 84 ? 16.485 44.445 8.416 1.00 17.12 84 THR A N 1
ATOM 629 C CA . THR A 1 84 ? 15.861 43.895 7.201 1.00 18.53 84 THR A CA 1
ATOM 630 C C . THR A 1 84 ? 15.206 42.564 7.561 1.00 17.07 84 THR A C 1
ATOM 631 O O . THR A 1 84 ? 15.700 41.829 8.419 1.00 18.85 84 THR A O 1
ATOM 635 N N . ASP A 1 85 ? 14.064 42.269 6.935 1.00 19.81 85 ASP A N 1
ATOM 636 C CA . ASP A 1 85 ? 13.261 41.135 7.391 1.00 22.64 85 ASP A CA 1
ATOM 637 C C . ASP A 1 85 ? 13.533 39.806 6.699 1.00 21.08 85 ASP A C 1
ATOM 638 O O . ASP A 1 85 ? 13.277 38.739 7.288 1.00 23.30 85 ASP A O 1
ATOM 643 N N . ASP A 1 86 ? 14.016 39.846 5.453 1.00 19.84 86 ASP A N 1
ATOM 644 C CA . ASP A 1 86 ? 14.184 38.593 4.707 1.00 21.75 86 ASP A CA 1
ATOM 645 C C . ASP A 1 86 ? 15.576 37.974 4.907 1.00 20.45 86 ASP A C 1
ATOM 646 O O . ASP A 1 86 ? 16.232 37.521 3.961 1.00 22.68 86 ASP A O 1
ATOM 651 N N . ASN A 1 87 ? 16.012 37.948 6.163 1.00 17.11 87 ASN A N 1
ATOM 652 C CA . ASN A 1 87 ? 17.252 37.288 6.511 1.00 16.81 87 ASN A CA 1
ATOM 653 C C . ASN A 1 87 ? 17.182 36.848 7.954 1.00 16.28 87 ASN A C 1
ATOM 654 O O . ASN A 1 87 ? 16.226 37.160 8.643 1.00 17.22 87 ASN A O 1
ATOM 659 N N . HIS A 1 88 ? 18.212 36.157 8.415 1.00 15.74 88 HIS A N 1
ATOM 660 C CA . HIS A 1 88 ? 18.169 35.530 9.760 1.00 16.02 88 HIS A CA 1
ATOM 661 C C . HIS A 1 88 ? 17.743 36.547 10.849 1.00 16.28 88 HIS A C 1
ATOM 662 O O . HIS A 1 88 ? 18.331 37.613 10.977 1.00 15.57 88 HIS A O 1
ATOM 669 N N . LYS A 1 89 ? 16.742 36.193 11.654 1.00 14.68 89 LYS A N 1
ATOM 670 C CA . LYS A 1 89 ? 16.345 37.079 12.749 1.00 16.07 89 LYS A CA 1
ATOM 671 C C . LYS A 1 89 ? 17.497 37.162 13.769 1.00 16.64 89 LYS A C 1
ATOM 672 O O . LYS A 1 89 ? 17.527 38.083 14.597 1.00 16.72 89 LYS A O 1
ATOM 678 N N . GLY A 1 90 ? 18.419 36.198 13.739 1.00 14.44 90 GLY A N 1
ATOM 679 C CA . GLY A 1 90 ? 19.583 36.256 14.643 1.00 16.99 90 GLY A CA 1
ATOM 680 C C . GLY A 1 90 ? 20.681 37.251 14.280 1.00 15.42 90 GLY A C 1
ATOM 681 O O . GLY A 1 90 ? 21.720 37.313 14.971 1.00 16.10 90 GLY A O 1
ATOM 682 N N . ASP A 1 91 ? 20.495 37.993 13.195 1.00 14.54 91 ASP A N 1
ATOM 683 C CA . ASP A 1 91 ? 21.559 38.899 12.734 1.00 13.95 91 ASP A CA 1
ATOM 684 C C . ASP A 1 91 ? 21.602 40.191 13.567 1.00 14.08 91 ASP A C 1
ATOM 685 O O . ASP A 1 91 ? 20.707 41.019 13.462 1.00 14.99 91 ASP A O 1
ATOM 690 N N . LEU A 1 92 ? 22.688 40.379 14.325 1.00 13.13 92 LEU A N 1
ATOM 691 C CA . LEU A 1 92 ? 22.796 41.527 15.236 1.00 13.58 92 LEU A CA 1
ATOM 692 C C . LEU A 1 92 ? 23.767 42.548 14.641 1.00 14.18 92 LEU A C 1
ATOM 693 O O . LEU A 1 92 ? 24.528 42.221 13.739 1.00 14.77 92 LEU A O 1
ATOM 698 N N . PRO A 1 93 ? 23.749 43.771 15.120 1.00 13.81 93 PRO A N 1
ATOM 699 C CA . PRO A 1 93 ? 24.833 44.700 14.752 1.00 14.93 93 PRO A CA 1
ATOM 700 C C . PRO A 1 93 ? 26.177 44.113 15.154 1.00 15.00 93 PRO A C 1
ATOM 701 O O . PRO A 1 93 ? 26.276 43.346 16.141 1.00 15.05 93 PRO A O 1
ATOM 705 N N . ALA A 1 94 ? 27.230 44.509 14.442 1.00 15.16 94 ALA A N 1
ATOM 706 C CA . ALA A 1 94 ? 28.551 44.016 14.761 1.00 16.69 94 ALA A CA 1
ATOM 707 C C . ALA A 1 94 ? 29.041 44.511 16.119 1.00 17.16 94 ALA A C 1
ATOM 708 O O . ALA A 1 94 ? 28.633 45.574 16.584 1.00 18.15 94 ALA A O 1
ATOM 710 N N . LEU A 1 95 ? 29.878 43.709 16.748 1.00 16.89 95 LEU A N 1
ATOM 711 C CA . LEU A 1 95 ? 30.379 43.984 18.085 1.00 19.60 95 LEU A CA 1
ATOM 712 C C . LEU A 1 95 ? 31.778 44.631 18.018 1.00 19.21 95 LEU A C 1
ATOM 713 O O . LEU A 1 95 ? 32.716 44.037 17.486 1.00 18.99 95 LEU A O 1
ATOM 718 N N . PHE A 1 96 ? 31.897 45.833 18.566 1.00 18.55 96 PHE A N 1
ATOM 719 C CA . PHE A 1 96 ? 33.172 46.546 18.518 1.00 18.37 96 PHE A CA 1
ATOM 720 C C . PHE A 1 96 ? 34.074 46.221 19.698 1.00 20.14 96 PHE A C 1
ATOM 721 O O . PHE A 1 96 ? 33.645 46.269 20.859 1.00 20.03 96 PHE A O 1
ATOM 729 N N . VAL A 1 97 ? 35.339 45.935 19.401 1.00 20.01 97 VAL A N 1
ATOM 730 C CA . VAL A 1 97 ? 36.332 45.685 20.438 1.00 21.89 97 VAL A CA 1
ATOM 731 C C . VAL A 1 97 ? 37.415 46.756 20.372 1.00 24.65 97 VAL A C 1
ATOM 732 O O . VAL A 1 97 ? 37.982 47.039 19.304 1.00 25.12 97 VAL A O 1
ATOM 736 N N . SER A 1 98 ? 37.682 47.357 21.526 1.00 24.98 98 SER A N 1
ATOM 737 C CA . SER A 1 98 ? 38.638 48.456 21.611 1.00 29.48 98 SER A CA 1
ATOM 738 C C . SER A 1 98 ? 40.081 47.969 21.458 1.00 29.90 98 SER A C 1
ATOM 739 O O . SER A 1 98 ? 40.364 46.761 21.505 1.00 28.76 98 SER A O 1
ATOM 743 N N . ALA A 1 99 ? 40.988 48.941 21.324 1.00 32.95 99 ALA A N 1
ATOM 744 C CA . ALA A 1 99 ? 42.394 48.613 21.195 1.00 35.76 99 ALA A CA 1
ATOM 745 C C . ALA A 1 99 ? 42.877 47.758 22.370 1.00 33.78 99 ALA A C 1
ATOM 746 O O . ALA A 1 99 ? 43.798 46.945 22.228 1.00 34.48 99 ALA A O 1
ATOM 748 N N . ASN A 1 100 ? 42.279 47.969 23.539 1.00 30.19 100 ASN A N 1
ATOM 749 C CA . ASN A 1 100 ? 42.624 47.198 24.732 1.00 31.74 100 ASN A CA 1
ATOM 750 C C . ASN A 1 100 ? 41.933 45.841 24.857 1.00 30.69 100 ASN A C 1
ATOM 751 O O . ASN A 1 100 ? 42.064 45.176 25.892 1.00 30.42 100 ASN A O 1
ATOM 756 N N . GLY A 1 101 ? 41.195 45.425 23.821 1.00 26.10 101 GLY A N 1
ATOM 757 C CA . GLY A 1 101 ? 40.588 44.099 23.832 1.00 27.28 101 GLY A CA 1
ATOM 758 C C . GLY A 1 101 ? 39.254 44.016 24.556 1.00 26.07 101 GLY A C 1
ATOM 759 O O . GLY A 1 101 ? 38.728 42.911 24.773 1.00 24.99 101 GLY A O 1
ATOM 760 N N . LEU A 1 102 ? 38.686 45.171 24.922 1.00 24.10 102 LEU A N 1
ATOM 761 C CA . LEU A 1 102 ? 37.413 45.182 25.646 1.00 23.38 102 LEU A CA 1
ATOM 762 C C . LEU A 1 102 ? 36.233 45.481 24.723 1.00 22.41 102 LEU A C 1
ATOM 763 O O . LEU A 1 102 ? 36.336 46.283 23.800 1.00 23.09 102 LEU A O 1
ATOM 768 N N . ALA A 1 103 ? 35.104 44.842 24.996 1.00 19.23 103 ALA A N 1
ATOM 769 C CA . ALA A 1 103 ? 33.879 45.167 24.255 1.00 19.83 103 ALA A CA 1
ATOM 770 C C . ALA A 1 103 ? 32.867 45.696 25.234 1.00 20.80 103 ALA A C 1
ATOM 771 O O . ALA A 1 103 ? 32.430 44.964 26.133 1.00 22.42 103 ALA A O 1
ATOM 773 N N . THR A 1 104 ? 32.495 46.965 25.067 1.00 19.84 104 THR A N 1
ATOM 774 C CA . THR A 1 104 ? 31.532 47.604 25.977 1.00 22.54 104 THR A CA 1
ATOM 775 C C . THR A 1 104 ? 30.443 48.388 25.234 1.00 21.59 104 THR A C 1
ATOM 776 O O . THR A 1 104 ? 29.665 49.091 25.877 1.00 27.50 104 THR A O 1
ATOM 780 N N . ASN A 1 105 ? 30.439 48.346 23.905 1.00 20.69 105 ASN A N 1
ATOM 781 C CA . ASN A 1 105 ? 29.485 49.190 23.131 1.00 18.89 105 ASN A CA 1
ATOM 782 C C . ASN A 1 105 ? 28.192 48.383 22.985 1.00 19.27 105 ASN A C 1
ATOM 783 O O . ASN A 1 105 ? 28.214 47.348 22.358 1.00 19.79 105 ASN A O 1
ATOM 788 N N . PRO A 1 106 ? 27.077 48.860 23.553 1.00 16.98 106 PRO A N 1
ATOM 789 C CA . PRO A 1 106 ? 25.800 48.124 23.461 1.00 15.85 106 PRO A CA 1
ATOM 790 C C . PRO A 1 106 ? 25.217 48.269 22.077 1.00 18.11 106 PRO A C 1
ATOM 791 O O . PRO A 1 106 ? 25.517 49.261 21.404 1.00 18.12 106 PRO A O 1
ATOM 795 N N . VAL A 1 107 ? 24.432 47.275 21.650 1.00 14.26 107 VAL A N 1
ATOM 796 C CA . VAL A 1 107 ? 23.799 47.325 20.358 1.00 15.04 107 VAL A CA 1
ATOM 797 C C . VAL A 1 107 ? 22.337 46.868 20.474 1.00 14.58 107 VAL A C 1
ATOM 798 O O . VAL A 1 107 ? 21.953 46.127 21.413 1.00 16.15 107 VAL A O 1
ATOM 802 N N . LEU A 1 108 ? 21.534 47.291 19.508 1.00 15.36 108 LEU A N 1
ATOM 803 C CA . LEU A 1 108 ? 20.089 46.999 19.494 1.00 16.04 108 LEU A CA 1
ATOM 804 C C . LEU A 1 108 ? 19.717 46.046 18.353 1.00 14.59 108 LEU A C 1
ATOM 805 O O . LEU A 1 108 ? 20.161 46.218 17.219 1.00 14.61 108 LEU A O 1
ATOM 810 N N . ALA A 1 109 ? 18.870 45.060 18.661 1.00 14.84 109 ALA A N 1
ATOM 811 C CA . ALA A 1 109 ? 18.262 44.218 17.625 1.00 14.44 109 ALA A CA 1
ATOM 812 C C . ALA A 1 109 ? 16.752 44.502 17.600 1.00 15.47 109 ALA A C 1
ATOM 813 O O . ALA A 1 109 ? 16.006 43.981 18.426 1.00 16.52 109 ALA A O 1
ATOM 815 N N . PRO A 1 110 ? 16.302 45.334 16.680 1.00 15.54 110 PRO A N 1
ATOM 816 C CA . PRO A 1 110 ? 14.882 45.732 16.671 1.00 16.95 110 PRO A CA 1
ATOM 817 C C . PRO A 1 110 ? 13.920 44.593 16.333 1.00 18.94 110 PRO A C 1
ATOM 818 O O . PRO A 1 110 ? 12.732 44.682 16.648 1.00 20.52 110 PRO A O 1
ATOM 822 N N . ARG A 1 111 ? 14.416 43.526 15.714 1.00 16.99 111 ARG A N 1
ATOM 823 C CA . ARG A 1 111 ? 13.524 42.455 15.269 1.00 18.62 111 ARG A CA 1
ATOM 824 C C . ARG A 1 111 ? 13.312 41.350 16.318 1.00 19.89 111 ARG A C 1
ATOM 825 O O . ARG A 1 111 ? 12.4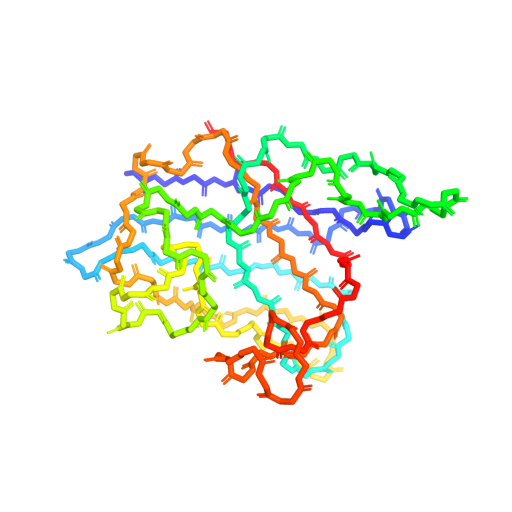50 40.485 16.151 1.00 25.12 111 ARG A O 1
ATOM 833 N N . LEU A 1 112 ? 14.093 41.370 17.386 1.00 16.94 112 LEU A N 1
ATOM 834 C CA . LEU A 1 112 ? 14.048 40.301 18.373 1.00 17.37 112 LEU A CA 1
ATOM 835 C C . LEU A 1 112 ? 13.234 40.651 19.609 1.00 19.42 112 LEU A C 1
ATOM 836 O O . LEU A 1 112 ? 13.098 41.824 19.978 1.00 19.46 112 LEU A O 1
ATOM 841 N N . THR A 1 113 ? 12.683 39.624 20.234 1.00 19.65 113 THR A N 1
ATOM 842 C CA . THR A 1 113 ? 12.126 39.782 21.586 1.00 20.61 113 THR A CA 1
ATOM 843 C C . THR A 1 113 ? 12.998 38.991 22.547 1.00 20.54 113 THR A C 1
ATOM 844 O O . THR A 1 113 ? 13.636 38.009 22.174 1.00 21.38 113 THR A O 1
ATOM 848 N N . LEU A 1 114 ? 13.041 39.411 23.793 1.00 21.68 114 LEU A N 1
ATOM 849 C CA . LEU A 1 114 ? 13.830 38.686 24.775 1.00 21.37 114 LEU A CA 1
ATOM 850 C C . LEU A 1 114 ? 13.274 37.273 24.991 1.00 22.38 114 LEU A C 1
ATOM 851 O O . LEU A 1 114 ? 14.025 36.310 25.107 1.00 20.31 114 LEU A O 1
ATOM 856 N N . LYS A 1 115 ? 11.945 37.147 25.024 1.00 21.67 115 LYS A N 1
ATOM 857 C CA . LYS A 1 115 ? 11.350 35.823 25.255 1.00 24.24 115 LYS A CA 1
ATOM 858 C C . LYS A 1 115 ? 11.776 34.754 24.248 1.00 23.91 115 LYS A C 1
ATOM 859 O O . LYS A 1 115 ? 11.919 33.578 24.588 1.00 27.36 115 LYS A O 1
ATOM 865 N N . GLU A 1 116 ? 11.975 35.134 22.997 1.00 19.62 116 GLU A N 1
ATOM 866 C CA . GLU A 1 116 ? 12.315 34.110 22.022 1.00 19.47 116 GLU A CA 1
ATOM 867 C C . GLU A 1 116 ? 13.771 33.661 22.088 1.00 20.57 116 GLU A C 1
ATOM 868 O O . GLU A 1 116 ? 14.144 32.659 21.475 1.00 19.35 116 GLU A O 1
ATOM 874 N N . LEU A 1 117 ? 14.600 34.371 22.861 1.00 19.12 117 LEU A N 1
ATOM 875 C CA . LEU A 1 117 ? 16.024 34.064 22.875 1.00 18.66 117 LEU A CA 1
ATOM 876 C C . LEU A 1 117 ? 16.439 32.931 23.796 1.00 21.69 117 LEU A C 1
ATOM 877 O O . LEU A 1 117 ? 17.524 32.371 23.635 1.00 18.87 117 LEU A O 1
ATOM 882 N N . LYS A 1 118 ? 15.592 32.569 24.761 1.00 22.55 118 LYS A N 1
ATOM 883 C CA . LYS A 1 118 ? 15.980 31.515 25.689 1.00 26.03 118 LYS A CA 1
ATOM 884 C C . LYS A 1 118 ? 16.318 30.226 24.950 1.00 23.83 118 LYS A C 1
ATOM 885 O O . LYS A 1 118 ? 15.578 29.809 24.067 1.00 23.43 118 LYS A O 1
ATOM 891 N N . GLY A 1 119 ? 17.416 29.577 25.350 1.00 22.17 119 GLY A N 1
ATOM 892 C CA . GLY A 1 119 ? 17.812 28.314 24.764 1.00 24.45 119 GLY A CA 1
ATOM 893 C C . GLY A 1 119 ? 18.633 28.413 23.490 1.00 23.90 119 GLY A C 1
ATOM 894 O O . GLY A 1 119 ? 19.037 27.382 22.904 1.00 26.76 119 GLY A O 1
ATOM 895 N N . HIS A 1 120 ? 18.879 29.637 23.032 1.00 21.69 120 HIS A N 1
ATOM 896 C CA . HIS A 1 120 ? 19.719 29.820 21.859 1.00 19.09 120 HIS A CA 1
ATOM 897 C C . HIS A 1 120 ? 21.127 30.207 22.319 1.00 22.98 120 HIS A C 1
ATOM 898 O O . HIS A 1 120 ? 21.385 30.326 23.494 1.00 26.85 120 HIS A O 1
ATOM 905 N N . ALA A 1 121 ? 22.041 30.345 21.387 1.00 21.45 121 ALA A N 1
ATOM 906 C CA . ALA A 1 121 ? 23.403 30.722 21.714 1.00 21.33 121 ALA A CA 1
ATOM 907 C C . ALA A 1 121 ? 23.729 32.084 21.119 1.00 18.97 121 ALA A C 1
ATOM 908 O O . ALA A 1 121 ? 23.207 32.448 20.078 1.00 21.50 121 ALA A O 1
ATOM 910 N N . ILE A 1 122 ? 24.563 32.840 21.825 1.00 18.93 122 ILE A N 1
ATOM 911 C CA . ILE A 1 122 ? 25.137 34.069 21.310 1.00 18.61 122 ILE A CA 1
ATOM 912 C C . ILE A 1 122 ? 26.558 33.774 20.848 1.00 17.14 122 ILE A C 1
ATOM 913 O O . ILE A 1 122 ? 27.347 33.198 21.580 1.00 19.09 122 ILE A O 1
ATOM 918 N N . MET A 1 123 ? 26.872 34.163 19.628 1.00 15.41 123 MET A N 1
ATOM 919 C CA . MET A 1 123 ? 28.165 33.902 19.054 1.00 16.51 123 MET A CA 1
ATOM 920 C C . MET A 1 123 ? 28.915 35.163 18.681 1.00 15.77 123 MET A C 1
ATOM 921 O O . MET A 1 123 ? 28.328 36.082 18.102 1.00 16.22 123 MET A O 1
ATOM 926 N N . ILE A 1 124 ? 30.234 35.172 18.945 1.00 16.52 124 ILE A N 1
ATOM 927 C CA . ILE A 1 124 ? 31.121 36.224 18.460 1.00 17.38 124 ILE A CA 1
ATOM 928 C C . ILE A 1 124 ? 32.128 35.571 17.550 1.00 17.13 124 ILE A C 1
ATOM 929 O O . ILE A 1 124 ? 32.682 34.513 17.892 1.00 18.06 124 ILE A O 1
ATOM 934 N N . HIS A 1 125 ? 32.307 36.144 16.371 1.00 16.04 125 HIS A N 1
ATOM 935 C CA . HIS A 1 125 ? 33.187 35.545 15.360 1.00 18.04 125 HIS A CA 1
ATOM 936 C C . HIS A 1 125 ? 34.532 36.253 15.255 1.00 19.75 125 HIS A C 1
ATOM 937 O O . HIS A 1 125 ? 34.704 37.363 15.782 1.00 19.69 125 HIS A O 1
ATOM 944 N N . ALA A 1 126 ? 35.470 35.609 14.569 1.00 20.42 126 ALA A N 1
ATOM 945 C CA . ALA A 1 126 ? 36.806 36.195 14.353 1.00 19.73 126 ALA A CA 1
ATOM 946 C C . ALA A 1 126 ? 36.762 37.395 13.437 1.00 21.50 126 ALA A C 1
ATOM 947 O O . ALA A 1 126 ? 37.358 38.430 13.732 1.00 21.77 126 ALA A O 1
ATOM 949 N N . GLY A 1 127 ? 36.086 37.241 12.296 1.00 19.94 127 GLY A N 1
ATOM 950 C CA . GLY A 1 127 ? 35.924 38.296 11.320 1.00 18.63 127 GLY A CA 1
ATOM 951 C C . GLY A 1 127 ? 34.779 39.221 11.676 1.00 19.71 127 GLY A C 1
ATOM 952 O O . GLY A 1 127 ? 34.149 39.081 12.732 1.00 19.17 127 GLY A O 1
ATOM 953 N N . GLY A 1 128 ? 34.543 40.179 10.800 1.00 18.99 128 GLY A N 1
ATOM 954 C CA . GLY A 1 128 ? 33.497 41.177 10.979 1.00 18.88 128 GLY A CA 1
ATOM 955 C C . GLY A 1 128 ? 32.180 40.707 10.452 1.00 17.54 128 GLY A C 1
ATOM 956 O O . GLY A 1 128 ? 31.893 39.518 10.473 1.00 18.19 128 GLY A O 1
ATOM 957 N N . ASP A 1 129 ? 31.363 41.655 10.012 1.00 16.33 129 ASP A N 1
ATOM 958 C CA . ASP A 1 129 ? 30.038 41.347 9.482 1.00 15.90 129 ASP A CA 1
ATOM 959 C C . ASP A 1 129 ? 29.584 42.435 8.532 1.00 16.68 129 ASP A C 1
ATOM 960 O O . ASP A 1 129 ? 29.215 43.541 8.951 1.00 18.03 129 ASP A O 1
ATOM 965 N N . ASN A 1 130 ? 29.665 42.169 7.229 1.00 16.88 130 ASN A N 1
ATOM 966 C CA . ASN A 1 130 ? 29.132 43.153 6.272 1.00 17.90 130 ASN A CA 1
ATOM 967 C C . ASN A 1 130 ? 27.653 42.941 5.949 1.00 18.94 130 ASN A C 1
ATOM 968 O O . ASN A 1 130 ? 27.101 43.574 5.052 1.00 19.10 130 ASN A O 1
ATOM 973 N N . HIS A 1 131 ? 27.004 42.054 6.704 1.00 16.74 131 HIS A N 1
ATOM 974 C CA . HIS A 1 131 ? 25.577 41.865 6.594 1.00 16.85 131 HIS A CA 1
ATOM 975 C C . HIS A 1 131 ? 25.171 41.427 5.192 1.00 18.40 131 HIS A C 1
ATOM 976 O O . HIS A 1 131 ? 24.143 41.825 4.694 1.00 18.19 131 HIS A O 1
ATOM 983 N N . SER A 1 132 ? 25.979 40.530 4.624 1.00 18.67 132 SER A N 1
ATOM 984 C CA . SER A 1 132 ? 25.749 39.935 3.296 1.00 18.91 132 SER A CA 1
ATOM 985 C C . SER A 1 132 ? 26.379 38.560 3.255 1.00 17.61 132 SER A C 1
ATOM 986 O O . SER A 1 132 ? 27.273 38.254 4.047 1.00 20.00 132 SER A O 1
ATOM 989 N N . ASP A 1 133 ? 25.940 37.734 2.302 1.00 19.21 133 ASP A N 1
ATOM 990 C CA . ASP A 1 133 ? 26.636 36.483 2.037 1.00 20.49 133 ASP A CA 1
ATOM 991 C C . ASP A 1 133 ? 27.713 36.635 0.942 1.00 20.27 133 ASP A C 1
ATOM 992 O O . ASP A 1 133 ? 28.337 35.627 0.519 1.00 21.82 133 ASP A O 1
ATOM 997 N N . MET A 1 134 ? 27.988 37.885 0.561 1.00 21.03 134 MET A N 1
ATOM 998 C CA . MET A 1 134 ? 29.028 38.205 -0.442 1.00 21.36 134 MET A CA 1
ATOM 999 C C . MET A 1 134 ? 29.893 39.311 0.128 1.00 23.16 134 MET A C 1
ATOM 1000 O O . MET A 1 134 ? 29.366 40.242 0.700 1.00 22.77 134 MET A O 1
ATOM 1005 N N . PRO A 1 135 ? 31.214 39.257 -0.056 1.00 23.75 135 PRO A N 1
ATOM 1006 C CA . PRO A 1 135 ? 31.900 38.210 -0.816 1.00 25.90 135 PRO A CA 1
ATOM 1007 C C . PRO A 1 135 ? 32.142 36.929 -0.046 1.00 25.47 135 PRO A C 1
ATOM 1008 O O . PRO A 1 135 ? 32.624 35.969 -0.626 1.00 29.83 135 PRO A O 1
ATOM 1012 N N . LYS A 1 136 ? 31.836 36.913 1.244 1.00 23.90 136 LYS A N 1
ATOM 1013 C CA . LYS A 1 136 ? 31.991 35.700 2.035 1.00 24.41 136 LYS A CA 1
ATOM 1014 C C . LYS A 1 136 ? 30.689 35.396 2.730 1.00 23.38 136 LYS A C 1
ATOM 1015 O O . LYS A 1 136 ? 29.943 36.314 3.135 1.00 21.74 136 LYS A O 1
ATOM 1021 N N . ALA A 1 137 ? 30.425 34.107 2.891 1.00 23.70 137 ALA A N 1
ATOM 1022 C CA . ALA A 1 137 ? 29.201 33.650 3.520 1.00 23.37 137 ALA A CA 1
ATOM 1023 C C . ALA A 1 137 ? 29.085 34.279 4.892 1.00 22.51 137 ALA A C 1
ATOM 1024 O O . ALA A 1 137 ? 30.096 34.525 5.575 1.00 21.62 137 ALA A O 1
ATOM 1026 N N . LEU A 1 138 ? 27.854 34.515 5.304 1.00 20.40 138 LEU A N 1
ATOM 1027 C CA . LEU A 1 138 ? 27.583 34.835 6.708 1.00 18.41 138 LEU A CA 1
ATOM 1028 C C . LEU A 1 138 ? 28.329 36.086 7.180 1.00 20.74 138 LEU A C 1
ATOM 1029 O O . LEU A 1 138 ? 28.757 36.178 8.342 1.00 19.10 138 LEU A O 1
ATOM 1034 N N . GLY A 1 139 ? 28.471 37.034 6.268 1.00 17.34 139 GLY A N 1
ATOM 1035 C CA . GLY A 1 139 ? 29.036 38.339 6.570 1.00 19.26 139 GLY A CA 1
ATOM 1036 C C . GLY A 1 139 ? 30.556 38.364 6.716 1.00 18.69 139 GLY A C 1
ATOM 1037 O O . GLY A 1 139 ? 31.126 39.406 7.081 1.00 18.45 139 GLY A O 1
ATOM 1038 N N . GLY A 1 140 ? 31.218 37.241 6.423 1.00 18.69 140 GLY A N 1
ATOM 1039 C CA . GLY A 1 140 ? 32.657 37.143 6.616 1.00 20.19 140 GLY A CA 1
ATOM 1040 C C . GLY A 1 140 ? 33.097 36.934 8.068 1.00 19.85 140 GLY A C 1
ATOM 1041 O O . GLY A 1 140 ? 34.285 37.128 8.400 1.00 21.00 140 GLY A O 1
ATOM 1042 N N . GLY A 1 141 ? 32.183 36.526 8.949 1.00 17.93 141 GLY A N 1
ATOM 1043 C CA . GLY A 1 141 ? 32.570 36.277 10.336 1.00 18.62 141 GLY A CA 1
ATOM 1044 C C . GLY A 1 141 ? 33.602 35.178 10.492 1.00 17.76 141 GLY A C 1
ATOM 1045 O O . GLY A 1 141 ? 34.452 35.188 11.415 1.00 19.75 141 GLY A O 1
ATOM 1046 N N . GLY A 1 142 ? 33.497 34.171 9.639 1.00 18.67 142 GLY A N 1
ATOM 1047 C CA . GLY A 1 142 ? 34.418 33.058 9.740 1.00 20.67 142 GLY A CA 1
ATOM 1048 C C . GLY A 1 142 ? 34.320 32.336 11.069 1.00 21.27 142 GLY A C 1
ATOM 1049 O O . GLY A 1 142 ? 33.212 31.993 11.541 1.00 21.39 142 GLY A O 1
ATOM 1050 N N . ALA A 1 143 ? 35.477 32.013 11.641 1.00 20.54 143 ALA A N 1
ATOM 1051 C CA . ALA A 1 143 ? 35.525 31.167 12.825 1.00 21.82 143 ALA A CA 1
ATOM 1052 C C . ALA A 1 143 ? 34.772 31.755 14.000 1.00 20.27 143 ALA A C 1
ATOM 1053 O O . ALA A 1 143 ? 34.659 32.994 14.137 1.00 21.01 143 ALA A O 1
ATOM 1055 N N . ARG A 1 144 ? 34.268 30.868 14.855 1.00 18.81 144 ARG A N 1
ATOM 1056 C CA . ARG A 1 144 ? 33.610 31.270 16.077 1.00 19.90 144 ARG A CA 1
ATOM 1057 C C . ARG A 1 144 ? 34.679 31.401 17.165 1.00 22.22 144 ARG A C 1
ATOM 1058 O O . ARG A 1 144 ? 35.473 30.455 17.400 1.00 23.04 144 ARG A O 1
ATOM 1066 N N . VAL A 1 145 ? 34.711 32.546 17.849 1.00 20.59 145 VAL A N 1
ATOM 1067 C CA . VAL A 1 145 ? 35.729 32.739 18.879 1.00 21.27 145 VAL A CA 1
ATOM 1068 C C . VAL A 1 145 ? 35.231 32.783 20.300 1.00 20.05 145 VAL A C 1
ATOM 1069 O O . VAL A 1 145 ? 35.984 32.469 21.208 1.00 21.89 145 VAL A O 1
ATOM 1073 N N . ALA A 1 146 ? 33.978 33.197 20.514 1.00 19.21 146 ALA A N 1
ATOM 1074 C CA . ALA A 1 146 ? 33.426 33.217 21.861 1.00 19.82 146 ALA A CA 1
ATOM 1075 C C . ALA A 1 146 ? 31.937 32.937 21.783 1.00 19.68 146 ALA A C 1
ATOM 1076 O O . ALA A 1 146 ? 31.298 33.227 20.767 1.00 20.15 146 ALA A O 1
ATOM 1078 N N . CYS A 1 147 ? 31.391 32.340 22.834 1.00 19.26 147 CYS A N 1
ATOM 1079 C CA . CYS A 1 147 ? 30.030 31.832 22.755 1.00 21.93 147 CYS A CA 1
ATOM 10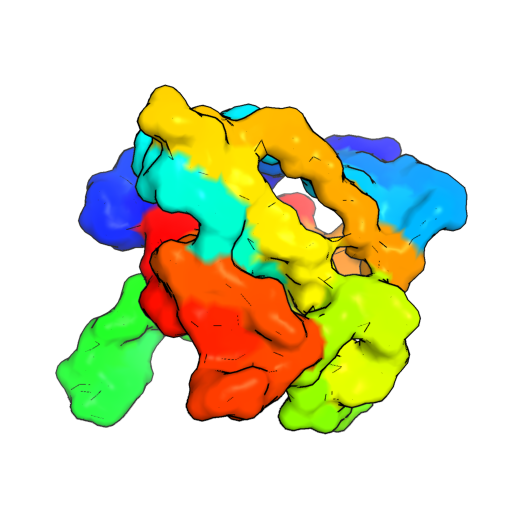80 C C . CYS A 1 147 ? 29.422 31.749 24.127 1.00 20.45 147 CYS A C 1
ATOM 1081 O O . CYS A 1 147 ? 30.132 31.570 25.106 1.00 21.53 147 CYS A O 1
ATOM 1084 N N . GLY A 1 148 ? 28.106 31.911 24.208 1.00 20.20 148 GLY A N 1
ATOM 1085 C CA . GLY A 1 148 ? 27.406 31.631 25.444 1.00 22.19 148 GLY A CA 1
ATOM 1086 C C . GLY A 1 148 ? 26.003 31.198 25.173 1.00 20.34 148 GLY A C 1
ATOM 1087 O O . GLY A 1 148 ? 25.419 31.590 24.158 1.00 23.30 148 GLY A O 1
ATOM 1088 N N . VAL A 1 149 ? 25.454 30.394 26.072 1.00 22.70 149 VAL A N 1
ATOM 1089 C CA . VAL A 1 149 ? 24.089 29.906 25.936 1.00 21.16 149 VAL A CA 1
ATOM 1090 C C . VAL A 1 149 ? 23.157 30.802 26.730 1.00 22.93 149 VAL A C 1
ATOM 1091 O O . VAL A 1 149 ? 23.428 31.119 27.900 1.00 24.07 149 VAL A O 1
ATOM 1095 N N . ILE A 1 150 ? 22.089 31.254 26.078 1.00 22.40 150 ILE A N 1
ATOM 1096 C CA . ILE A 1 150 ? 21.111 32.093 26.720 1.00 22.91 150 ILE A CA 1
ATOM 1097 C C . ILE A 1 150 ? 20.185 31.230 27.569 1.00 27.77 150 ILE A C 1
ATOM 1098 O O . ILE A 1 150 ? 19.489 30.314 27.059 1.00 26.76 150 ILE A O 1
ATOM 1103 N N . GLN A 1 151 ? 20.183 31.517 28.859 1.00 29.76 151 GLN A N 1
ATOM 1104 C CA . GLN A 1 151 ? 19.330 30.783 29.794 1.00 35.37 151 GLN A CA 1
ATOM 1105 C C . GLN A 1 151 ? 18.021 31.545 29.955 1.00 40.86 151 GLN A C 1
ATOM 1106 O O . GLN A 1 151 ? 17.009 30.982 30.400 1.00 47.27 151 GLN A O 1
#

Radius of gyration: 13.96 Å; Cα contacts (8 Å, |Δi|>4): 443; chains: 1; bounding box: 32×34×33 Å

Foldseek 3Di:
DKFKWWKAFQVVRHTFFIWIWDDDPQAIKTFTWGFDAAADWWFKWWAQAQDQCWDDDPRHIAGRCVLPGGAAVPPLPWFADLPDDSHGVGGWAIFGAHNRGTTGDMGGRRSHDPVVQARIKMWIANDHAPRGCPPHHNRPRPGTTMMTGTD

B-factor: mean 24.66, std 8.92, range [13.13, 73.85]

InterPro domains:
  IPR001424 Superoxide dismutase, copper/zinc binding domain [PF00080] (39-172)
  IPR001424 Superoxide dismutase, copper/zinc binding domain [cd00305] (23-169)
  IPR018152 Superoxide dismutase, copper/zinc, binding site [PS00087] (65-75)
  IPR018152 Superoxide dismutase, copper/zinc, binding site [PS00332] (161-172)
  IPR024134 Superoxide dismutase (Cu/Zn) / superoxide dismutase copper chaperone [PTHR10003] (36-172)
  IPR036423 Superoxide dismutase-like, copper/zinc binding domain superfamily [G3DSA:2.60.40.200] (23-173)
  IPR036423 Superoxide dismutase-like, copper/zinc binding domain superfamily [SSF49329] (28-172)

Organism: Photobacterium leiognathi (NCBI:txid553611)